Protein AF-A0A1J0P8E9-F1 (afdb_monomer)

Sequence (134 aa):
MIEAGSGAGRGAMQYTGLRRPPYDAAREQALSEGIDPNSNEWQEIYFAQEYAGLHDPAEGSLIGWCCVFEDRPAGLDPAAAAAYWTGSAESGEGYFRPGTPHSERRQAEAMRIWDLIEAGDLLIPSEPDHGRTN

pLDDT: mean 84.69, std 16.16, range [30.17, 97.88]

Radius of gyration: 16.86 Å; Cα contacts (8 Å, |Δi|>4): 122; chains: 1; bounding box: 48×40×38 Å

Structure (mmCIF, N/CA/C/O backbone):
data_AF-A0A1J0P8E9-F1
#
_entry.id   AF-A0A1J0P8E9-F1
#
loop_
_atom_site.group_PDB
_atom_site.id
_atom_site.type_symbol
_atom_site.label_atom_id
_atom_site.label_alt_id
_atom_site.label_comp_id
_atom_site.label_asym_id
_atom_site.label_entity_id
_atom_site.label_seq_id
_atom_site.pdbx_PDB_ins_code
_atom_site.Cartn_x
_atom_site.Cartn_y
_atom_site.Cartn_z
_atom_site.occupancy
_atom_site.B_iso_or_equiv
_atom_site.auth_seq_id
_atom_site.auth_comp_id
_atom_site.auth_asym_id
_atom_site.auth_atom_id
_atom_site.pdbx_PDB_model_num
ATOM 1 N N . MET A 1 1 ? 16.062 -9.378 -15.098 1.00 30.17 1 MET A N 1
ATOM 2 C CA . MET A 1 1 ? 16.888 -8.476 -14.270 1.00 30.17 1 MET A CA 1
ATOM 3 C C . MET A 1 1 ? 16.115 -8.285 -12.975 1.00 30.17 1 MET A C 1
ATOM 5 O O . MET A 1 1 ? 15.003 -7.791 -13.037 1.00 30.17 1 MET A O 1
ATOM 9 N N . ILE A 1 2 ? 16.629 -8.824 -11.871 1.00 35.50 2 ILE A N 1
ATOM 10 C CA . ILE A 1 2 ? 16.031 -8.780 -10.525 1.00 35.50 2 ILE A CA 1
ATOM 11 C C . ILE A 1 2 ? 16.591 -7.526 -9.847 1.00 35.50 2 ILE A C 1
ATOM 13 O O . ILE A 1 2 ? 17.777 -7.251 -10.030 1.00 35.50 2 ILE A O 1
ATOM 17 N N . GLU A 1 3 ? 15.756 -6.754 -9.150 1.00 42.81 3 GLU A N 1
ATOM 18 C CA . GLU A 1 3 ? 16.109 -5.444 -8.588 1.00 42.81 3 GLU A CA 1
ATOM 19 C C . GLU A 1 3 ? 17.447 -5.463 -7.826 1.00 42.81 3 GLU A C 1
ATOM 21 O O . GLU A 1 3 ? 17.570 -6.001 -6.726 1.00 42.81 3 GLU A O 1
ATOM 26 N N . ALA A 1 4 ? 18.470 -4.855 -8.430 1.00 35.66 4 ALA A N 1
ATOM 27 C CA . ALA A 1 4 ? 19.729 -4.524 -7.783 1.00 35.66 4 ALA A CA 1
ATOM 28 C C . ALA A 1 4 ? 19.602 -3.107 -7.214 1.00 35.66 4 ALA A C 1
ATOM 30 O O . ALA A 1 4 ? 19.893 -2.121 -7.885 1.00 35.66 4 ALA A O 1
ATOM 31 N N . GLY A 1 5 ? 19.118 -3.010 -5.978 1.00 42.56 5 GLY A N 1
ATOM 32 C CA . GLY A 1 5 ? 18.988 -1.744 -5.266 1.00 42.56 5 GLY A CA 1
ATOM 33 C C . GLY A 1 5 ? 18.338 -1.962 -3.910 1.00 42.56 5 GLY A C 1
ATOM 34 O O . GLY A 1 5 ? 17.122 -2.014 -3.796 1.00 42.56 5 GLY A O 1
ATOM 35 N N . SER A 1 6 ? 19.152 -2.103 -2.868 1.00 42.38 6 SER A N 1
ATOM 36 C CA . SER A 1 6 ? 18.739 -2.292 -1.475 1.00 42.38 6 SER A CA 1
ATOM 37 C C . SER A 1 6 ? 18.115 -1.027 -0.859 1.00 42.38 6 SER A C 1
ATOM 39 O O . SER A 1 6 ? 18.590 -0.515 0.157 1.00 42.38 6 SER A O 1
ATOM 41 N N . GLY A 1 7 ? 17.062 -0.485 -1.464 1.00 54.41 7 GLY A N 1
ATOM 42 C CA . GLY A 1 7 ? 16.233 0.542 -0.849 1.00 54.41 7 GLY A CA 1
ATOM 43 C C . GLY A 1 7 ? 15.142 -0.129 -0.028 1.00 54.41 7 GLY A C 1
ATOM 44 O O . GLY A 1 7 ? 14.102 -0.461 -0.580 1.00 54.41 7 GLY A O 1
ATOM 45 N N . ALA A 1 8 ? 15.366 -0.347 1.273 1.00 73.00 8 ALA A N 1
ATOM 46 C CA . ALA A 1 8 ? 14.330 -0.864 2.174 1.00 73.00 8 ALA A CA 1
ATOM 47 C C . ALA A 1 8 ? 13.004 -0.110 1.961 1.00 73.00 8 ALA A C 1
ATOM 49 O O . ALA A 1 8 ? 13.030 1.125 1.884 1.00 73.00 8 ALA A O 1
ATOM 50 N N . GLY A 1 9 ? 11.887 -0.839 1.853 1.00 80.31 9 GLY A N 1
ATOM 51 C CA . GLY A 1 9 ? 10.562 -0.264 1.618 1.00 80.31 9 GLY A CA 1
ATOM 52 C C . GLY A 1 9 ? 10.210 0.833 2.624 1.00 80.31 9 GLY A C 1
ATOM 53 O O . GLY A 1 9 ? 10.725 0.873 3.747 1.00 80.31 9 GLY A O 1
ATOM 54 N N . ARG A 1 10 ? 9.374 1.783 2.197 1.00 87.31 10 ARG A N 1
ATOM 55 C CA . ARG A 1 10 ? 8.943 2.919 3.026 1.00 87.31 10 ARG A CA 1
ATOM 56 C C . ARG A 1 10 ? 7.438 2.953 3.196 1.00 87.31 10 ARG A C 1
ATOM 58 O O . ARG A 1 10 ? 6.704 2.503 2.323 1.00 87.31 10 ARG A O 1
ATOM 65 N N . GLY A 1 11 ? 7.012 3.553 4.302 1.00 89.00 11 GLY A N 1
ATOM 66 C CA . GLY A 1 11 ? 5.603 3.767 4.593 1.00 89.00 11 GLY A CA 1
ATOM 67 C C . GLY A 1 11 ? 4.834 2.471 4.832 1.00 89.00 11 GLY A C 1
ATOM 68 O O . GLY A 1 11 ? 5.393 1.366 4.817 1.00 89.00 11 GLY A O 1
ATOM 69 N N . ALA A 1 12 ? 3.531 2.625 5.042 1.00 87.62 12 ALA A N 1
ATOM 70 C CA . ALA A 1 12 ? 2.630 1.511 5.319 1.00 87.62 12 ALA A CA 1
ATOM 71 C C . ALA A 1 12 ? 2.562 0.521 4.142 1.00 87.62 12 ALA A C 1
ATOM 73 O O . ALA A 1 12 ? 2.505 -0.690 4.347 1.00 87.62 12 ALA A O 1
ATOM 74 N N . MET A 1 13 ? 2.661 1.030 2.909 1.00 91.00 13 MET A N 1
ATOM 75 C CA . MET A 1 13 ? 2.524 0.225 1.692 1.00 91.00 13 MET A CA 1
ATOM 76 C C . MET A 1 13 ? 3.844 -0.345 1.151 1.00 91.00 13 MET A C 1
ATOM 78 O O . MET A 1 13 ? 3.835 -1.022 0.127 1.00 91.00 13 MET A O 1
ATOM 82 N N . GLN A 1 14 ? 4.969 -0.115 1.842 1.00 90.25 14 GLN A N 1
ATOM 83 C CA . GLN A 1 14 ? 6.304 -0.584 1.442 1.00 90.25 14 GLN A CA 1
ATOM 84 C C . GLN A 1 14 ? 6.701 -0.143 0.020 1.00 90.25 14 GLN A C 1
ATOM 86 O O . GLN A 1 14 ? 7.125 -0.954 -0.804 1.00 90.25 14 GLN A O 1
ATOM 91 N N . TYR A 1 15 ? 6.613 1.161 -0.261 1.00 89.75 15 TYR A N 1
ATOM 92 C CA . TYR A 1 15 ? 6.989 1.735 -1.556 1.00 89.75 15 TYR A CA 1
ATOM 93 C C . TYR A 1 15 ? 8.454 1.410 -1.895 1.00 89.75 15 TYR A C 1
ATOM 95 O O . TYR A 1 15 ? 9.375 1.701 -1.122 1.00 89.75 15 TYR A O 1
ATOM 103 N N . THR A 1 16 ? 8.654 0.771 -3.048 1.00 86.69 16 THR A N 1
ATOM 104 C CA . THR A 1 16 ? 9.927 0.231 -3.558 1.00 86.69 16 THR A CA 1
ATOM 105 C C . THR A 1 16 ? 10.003 0.401 -5.080 1.00 86.69 16 THR A C 1
ATOM 107 O O . THR A 1 16 ? 9.029 0.824 -5.709 1.00 86.69 16 THR A O 1
ATOM 110 N N . GLY A 1 17 ? 11.173 0.133 -5.672 1.00 83.62 17 GLY A N 1
ATOM 111 C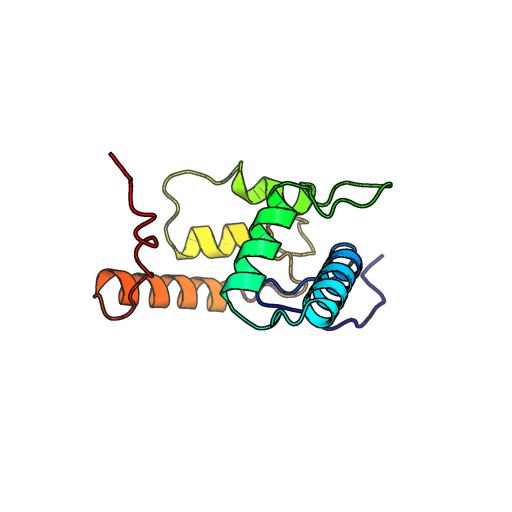 CA . GLY A 1 17 ? 11.383 0.237 -7.118 1.00 83.62 17 GLY A CA 1
ATOM 112 C C . GLY A 1 17 ? 10.967 1.601 -7.682 1.00 83.62 17 GLY A C 1
ATOM 113 O O . GLY A 1 17 ? 11.288 2.648 -7.117 1.00 83.62 17 GLY A O 1
ATOM 114 N N . LEU A 1 18 ? 10.200 1.588 -8.774 1.00 84.44 18 LEU A N 1
ATOM 115 C CA . LEU A 1 18 ? 9.708 2.793 -9.461 1.00 84.44 18 LEU A CA 1
ATOM 116 C C . LEU A 1 18 ? 8.758 3.658 -8.620 1.00 84.44 18 LEU A C 1
ATOM 118 O O . LEU A 1 18 ? 8.634 4.852 -8.872 1.00 84.44 18 LEU A O 1
ATOM 122 N N . ARG A 1 19 ? 8.114 3.080 -7.602 1.00 87.81 19 ARG A N 1
ATOM 123 C CA . ARG A 1 19 ? 7.180 3.794 -6.716 1.00 87.81 19 ARG A CA 1
ATOM 124 C C . ARG A 1 19 ? 7.904 4.593 -5.639 1.00 87.81 19 ARG A C 1
ATOM 126 O O . ARG A 1 19 ? 7.316 5.442 -4.976 1.00 87.81 19 ARG A O 1
ATOM 133 N N . ARG A 1 20 ? 9.191 4.301 -5.425 1.00 88.69 20 ARG A N 1
ATOM 134 C CA . ARG A 1 20 ? 9.958 4.874 -4.326 1.00 88.69 20 ARG A CA 1
ATOM 135 C C . ARG A 1 20 ? 10.317 6.353 -4.524 1.00 88.69 20 ARG A C 1
ATOM 137 O O . ARG A 1 20 ? 10.080 7.110 -3.587 1.00 88.69 20 ARG A O 1
ATOM 144 N N . PRO A 1 21 ? 10.857 6.794 -5.677 1.00 89.88 21 PRO A N 1
ATOM 145 C CA . PRO A 1 21 ? 11.158 8.208 -5.893 1.00 89.88 21 PRO A CA 1
ATOM 146 C C . PRO A 1 21 ? 9.963 9.164 -5.704 1.00 89.88 21 PRO A C 1
ATOM 148 O O . PRO A 1 21 ? 10.133 10.138 -4.973 1.00 89.88 21 PRO A O 1
ATOM 151 N N . PRO A 1 22 ? 8.762 8.912 -6.272 1.00 91.06 22 PRO A N 1
ATOM 152 C CA . PRO A 1 22 ? 7.620 9.807 -6.067 1.00 91.06 22 PRO A CA 1
ATOM 153 C C . PRO A 1 22 ? 7.162 9.847 -4.604 1.00 91.06 22 PRO A C 1
ATOM 155 O O . PRO A 1 22 ? 6.853 10.919 -4.087 1.00 91.06 22 PRO A O 1
ATOM 158 N N . TYR A 1 23 ? 7.218 8.711 -3.902 1.00 92.88 23 TYR A N 1
ATOM 159 C CA . TYR A 1 23 ? 6.907 8.664 -2.475 1.00 92.88 23 TYR A CA 1
ATOM 160 C C . TYR A 1 23 ? 7.892 9.490 -1.639 1.00 92.88 23 TYR A C 1
ATOM 162 O O . TYR A 1 23 ? 7.478 10.258 -0.769 1.00 92.88 23 TYR A O 1
ATOM 170 N N . ASP A 1 24 ? 9.198 9.352 -1.895 1.00 93.44 24 ASP A N 1
ATOM 171 C CA . ASP A 1 24 ? 10.217 10.123 -1.179 1.00 93.44 24 ASP A CA 1
ATOM 172 C C . ASP A 1 24 ? 10.065 11.632 -1.469 1.00 93.44 24 ASP A C 1
ATOM 174 O O . ASP A 1 24 ? 10.147 12.427 -0.534 1.00 93.44 24 ASP A O 1
ATOM 178 N N . ALA A 1 25 ? 9.734 12.024 -2.706 1.00 93.19 25 ALA A N 1
ATOM 179 C CA . ALA A 1 25 ? 9.476 13.419 -3.071 1.00 93.19 25 ALA A CA 1
ATOM 180 C C . ALA A 1 25 ? 8.247 14.007 -2.352 1.00 93.19 25 ALA A C 1
ATOM 182 O O . ALA A 1 25 ? 8.335 15.079 -1.751 1.00 93.19 25 ALA A O 1
ATOM 183 N N . ALA A 1 26 ? 7.117 13.291 -2.340 1.00 94.62 26 ALA A N 1
ATOM 184 C CA . ALA A 1 26 ? 5.917 13.728 -1.623 1.00 94.62 26 ALA A CA 1
ATOM 185 C C . ALA A 1 26 ? 6.164 13.831 -0.111 1.00 94.62 26 ALA A C 1
ATOM 187 O O . ALA A 1 26 ? 5.696 14.759 0.551 1.00 94.62 26 ALA A O 1
ATOM 188 N N . ARG A 1 27 ? 6.946 12.899 0.444 1.00 95.81 27 ARG A N 1
ATOM 189 C CA . ARG A 1 27 ? 7.354 12.923 1.850 1.00 95.81 27 ARG A CA 1
ATOM 190 C C . ARG A 1 27 ? 8.233 14.136 2.170 1.00 95.81 27 ARG A C 1
ATOM 192 O O . ARG A 1 27 ? 8.050 14.754 3.217 1.00 95.81 27 ARG A O 1
ATOM 199 N N . GLU A 1 28 ? 9.204 14.459 1.320 1.00 96.38 28 GLU A N 1
ATOM 200 C CA . GLU A 1 28 ? 10.060 15.641 1.484 1.00 96.38 28 GLU A CA 1
ATOM 201 C C . GLU A 1 28 ? 9.251 16.940 1.421 1.00 96.38 28 GLU A C 1
ATOM 203 O O . GLU A 1 28 ? 9.447 17.822 2.259 1.00 96.38 28 GLU A O 1
ATOM 208 N N . GLN A 1 29 ? 8.286 17.021 0.501 1.00 96.00 29 GLN A N 1
ATOM 209 C CA . GLN A 1 29 ? 7.359 18.144 0.425 1.00 96.00 29 GLN A CA 1
ATOM 210 C C . GLN A 1 29 ? 6.531 18.283 1.710 1.00 96.00 29 GLN A C 1
ATOM 212 O O . GLN A 1 29 ? 6.519 19.359 2.306 1.00 96.00 29 GLN A O 1
ATOM 217 N N . ALA A 1 30 ? 5.920 17.199 2.195 1.00 95.69 30 ALA A N 1
ATOM 218 C CA . ALA A 1 30 ? 5.137 17.209 3.432 1.00 95.69 30 ALA A CA 1
ATOM 219 C C . ALA A 1 30 ? 5.954 17.720 4.632 1.00 95.69 30 ALA A C 1
ATOM 221 O O . ALA A 1 30 ? 5.494 18.583 5.380 1.00 95.69 30 ALA A O 1
ATOM 222 N N . LEU A 1 31 ? 7.205 17.263 4.769 1.00 96.62 31 LEU A N 1
ATOM 223 C CA . LEU A 1 31 ? 8.116 17.749 5.810 1.00 96.62 31 LEU A CA 1
ATOM 224 C C . LEU A 1 31 ? 8.405 19.249 5.677 1.00 96.62 31 LEU A C 1
ATOM 226 O O . LEU A 1 31 ? 8.477 19.944 6.690 1.00 96.62 31 LEU A O 1
ATOM 230 N N . SER A 1 32 ? 8.558 19.756 4.450 1.00 97.12 32 SER A N 1
ATOM 231 C CA . SER A 1 32 ? 8.770 21.188 4.198 1.00 97.12 32 SER A CA 1
ATOM 232 C C . SER A 1 32 ? 7.549 22.050 4.548 1.00 97.12 32 SER A C 1
ATOM 234 O O . SER A 1 32 ? 7.702 23.208 4.931 1.00 97.12 32 SER A O 1
ATOM 236 N N . GLU A 1 33 ? 6.352 21.464 4.487 1.00 96.50 33 GLU A N 1
ATOM 237 C CA . GLU A 1 33 ? 5.070 22.093 4.823 1.00 96.50 33 GLU A CA 1
ATOM 238 C C . GLU A 1 33 ? 4.693 21.923 6.309 1.00 96.50 33 GLU A C 1
ATOM 240 O O . GLU A 1 33 ? 3.672 22.441 6.757 1.00 96.50 33 GLU A O 1
ATOM 245 N N . GLY A 1 34 ? 5.521 21.226 7.099 1.00 96.62 34 GLY A N 1
ATOM 246 C CA . GLY A 1 34 ? 5.256 20.951 8.515 1.00 96.62 34 GLY A CA 1
ATOM 247 C C . GLY A 1 34 ? 4.194 19.873 8.759 1.00 96.62 34 GLY A C 1
ATOM 248 O O . GLY A 1 34 ? 3.673 19.768 9.868 1.00 96.62 34 GLY A O 1
ATOM 249 N N . ILE A 1 35 ? 3.876 19.074 7.742 1.00 96.56 35 ILE A N 1
ATOM 250 C CA . ILE A 1 35 ? 2.957 17.934 7.810 1.00 96.56 35 ILE A CA 1
ATOM 251 C C . ILE A 1 35 ? 3.755 16.692 8.235 1.00 96.56 35 ILE A C 1
ATOM 253 O O . ILE A 1 35 ? 4.877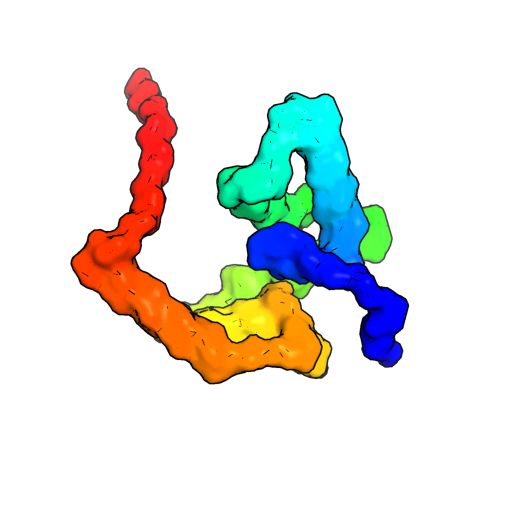 16.499 7.771 1.00 96.56 35 ILE A O 1
ATOM 257 N N . ASP A 1 36 ? 3.204 15.840 9.110 1.00 95.56 36 ASP A N 1
ATOM 258 C CA . ASP A 1 36 ? 3.852 14.579 9.508 1.00 95.56 36 ASP A CA 1
ATOM 259 C C . ASP A 1 36 ? 3.548 13.456 8.502 1.00 95.56 36 ASP A C 1
ATOM 261 O O . ASP A 1 36 ? 2.448 12.888 8.528 1.00 95.56 36 ASP A O 1
ATOM 265 N N . PRO A 1 37 ? 4.517 13.057 7.657 1.00 92.75 37 PRO A N 1
ATOM 266 C CA . PRO A 1 37 ? 4.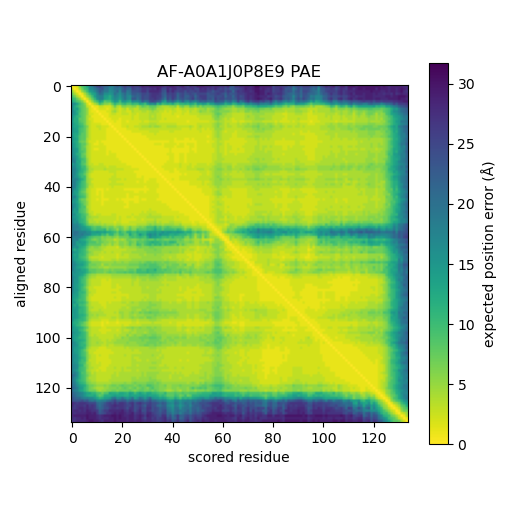306 11.991 6.692 1.00 92.75 37 PRO A CA 1
ATOM 267 C C . PRO A 1 37 ? 4.334 10.593 7.320 1.00 92.75 37 PRO A C 1
ATOM 269 O O . PRO A 1 37 ? 4.146 9.615 6.607 1.00 92.75 37 PRO A O 1
ATOM 272 N N . ASN A 1 38 ? 4.618 10.443 8.619 1.00 91.94 38 ASN A N 1
ATOM 273 C CA . ASN A 1 38 ? 4.545 9.145 9.303 1.00 91.94 38 ASN A CA 1
ATOM 274 C C . ASN A 1 38 ? 3.169 8.894 9.935 1.00 91.94 38 ASN A C 1
ATOM 276 O O . ASN A 1 38 ? 2.936 7.798 10.446 1.00 91.94 38 ASN A O 1
ATOM 280 N N . SER A 1 39 ? 2.271 9.882 9.904 1.00 93.38 39 SER A N 1
ATOM 281 C CA . SER A 1 39 ? 0.891 9.719 10.351 1.00 93.38 39 SER A CA 1
ATOM 282 C C . SER A 1 39 ? 0.134 8.739 9.447 1.00 93.38 39 SER A C 1
ATOM 284 O O . SER A 1 39 ? 0.349 8.705 8.233 1.00 93.38 39 SER A O 1
ATOM 286 N N . ASN A 1 40 ? -0.773 7.945 10.030 1.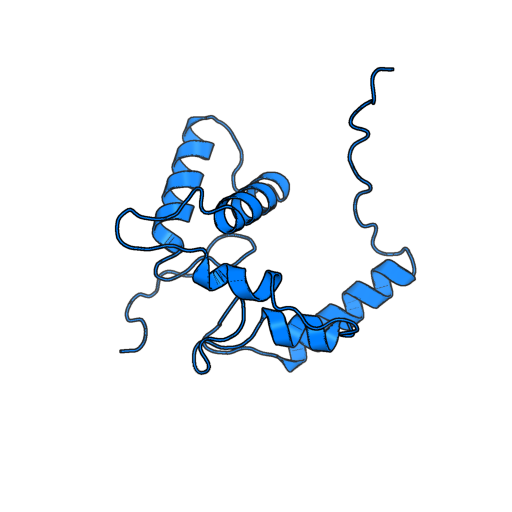00 89.62 40 ASN A N 1
ATOM 287 C CA . ASN A 1 40 ? -1.621 7.031 9.254 1.00 89.62 40 ASN A CA 1
ATOM 288 C C . ASN A 1 40 ? -2.452 7.793 8.214 1.00 89.62 40 ASN A C 1
ATOM 290 O O . ASN A 1 40 ? -2.517 7.373 7.065 1.00 89.62 40 ASN A O 1
ATOM 294 N N . GLU A 1 41 ? -2.998 8.951 8.596 1.00 92.12 41 GLU A N 1
ATOM 295 C CA . GLU A 1 41 ? -3.786 9.815 7.713 1.00 92.12 41 GLU A CA 1
ATOM 296 C C . GLU A 1 41 ? -3.006 10.203 6.451 1.00 92.12 41 GLU A C 1
ATOM 298 O O . GLU A 1 41 ? -3.477 9.983 5.337 1.00 92.12 41 GLU A O 1
ATOM 303 N N . TRP A 1 42 ? -1.778 10.713 6.595 1.00 95.38 42 TRP A N 1
ATOM 304 C CA . TRP A 1 42 ? -0.971 11.086 5.434 1.00 95.38 42 TRP A CA 1
ATOM 305 C C . TRP A 1 42 ? -0.638 9.876 4.551 1.00 95.38 42 TRP A C 1
ATOM 307 O O . TRP A 1 42 ? -0.676 9.973 3.325 1.00 95.38 42 TRP A O 1
ATOM 317 N N . GLN A 1 43 ? -0.335 8.724 5.160 1.00 94.56 43 GLN A N 1
ATOM 318 C CA . GLN A 1 43 ? -0.021 7.486 4.438 1.00 94.56 43 GLN A CA 1
ATOM 319 C C . GLN A 1 43 ? -1.210 6.982 3.607 1.00 94.56 43 GLN A C 1
ATOM 321 O O . GLN A 1 43 ? -1.019 6.542 2.471 1.00 94.56 43 GLN A O 1
ATOM 326 N N . GLU A 1 44 ? -2.422 7.055 4.160 1.00 92.56 44 GLU A N 1
ATOM 327 C CA . GLU A 1 44 ? -3.669 6.687 3.482 1.00 92.56 44 GLU A CA 1
ATOM 328 C C . GLU A 1 44 ? -4.019 7.677 2.365 1.00 92.56 44 GLU A C 1
ATOM 330 O O . GLU A 1 44 ? -4.352 7.256 1.255 1.00 92.56 44 GLU A O 1
ATOM 335 N N . ILE A 1 45 ? -3.860 8.983 2.609 1.00 93.94 45 ILE A N 1
ATOM 336 C CA . ILE A 1 45 ? -4.043 10.015 1.579 1.00 93.94 45 ILE A CA 1
ATOM 337 C C . ILE A 1 45 ? -3.065 9.791 0.425 1.00 93.94 45 ILE A C 1
ATOM 339 O O . ILE A 1 45 ? -3.484 9.781 -0.731 1.00 93.94 45 ILE A O 1
ATOM 343 N N . TYR A 1 46 ? -1.777 9.573 0.707 1.00 94.62 46 TYR A N 1
ATOM 344 C CA . TYR A 1 46 ? -0.790 9.321 -0.343 1.00 94.62 46 TYR A CA 1
ATOM 345 C C . TYR A 1 46 ? -1.157 8.077 -1.165 1.00 94.62 46 TYR A C 1
ATOM 347 O O . TYR A 1 46 ? -1.090 8.112 -2.393 1.00 94.62 46 TYR A O 1
ATOM 355 N N . PHE A 1 47 ? -1.589 6.993 -0.512 1.00 92.44 47 PHE A N 1
ATOM 356 C CA . PHE A 1 47 ? -2.059 5.792 -1.206 1.00 92.44 47 PHE A CA 1
ATOM 357 C C . PHE A 1 47 ? -3.217 6.098 -2.172 1.00 92.44 47 PHE A C 1
ATOM 359 O O . PHE A 1 47 ? -3.178 5.686 -3.333 1.00 92.44 47 PHE A O 1
ATOM 366 N N . ALA A 1 48 ? -4.212 6.875 -1.735 1.00 91.81 48 ALA A N 1
ATOM 367 C CA . ALA A 1 48 ? -5.323 7.288 -2.592 1.00 91.81 48 ALA A CA 1
ATOM 368 C C . ALA A 1 48 ? -4.860 8.165 -3.773 1.00 91.81 48 ALA A C 1
ATOM 370 O O . ALA A 1 48 ? -5.364 8.030 -4.887 1.00 91.81 48 ALA A O 1
ATOM 371 N N . GLN A 1 49 ? -3.874 9.038 -3.555 1.00 92.44 49 GLN A N 1
ATOM 372 C CA . GLN A 1 49 ? -3.289 9.870 -4.609 1.00 92.44 49 GLN A CA 1
ATOM 373 C C . GLN A 1 49 ? -2.490 9.050 -5.633 1.00 92.44 49 GLN A C 1
ATOM 375 O O . GLN A 1 49 ? -2.555 9.349 -6.825 1.00 92.44 49 GLN A O 1
ATOM 380 N N . GLU A 1 50 ? -1.760 8.018 -5.194 1.00 91.19 50 GLU A N 1
ATOM 381 C CA . GLU A 1 50 ? -1.087 7.070 -6.093 1.00 91.19 50 GLU A CA 1
ATOM 382 C C . GLU A 1 50 ? -2.114 6.337 -6.961 1.00 91.19 50 GLU A C 1
ATOM 384 O O . GLU A 1 50 ? -1.959 6.285 -8.179 1.00 91.19 50 GLU A O 1
ATOM 389 N N . TYR A 1 51 ? -3.199 5.842 -6.356 1.00 89.25 51 TYR A N 1
ATOM 390 C CA . TYR A 1 51 ? -4.308 5.225 -7.085 1.00 89.25 51 TYR A CA 1
ATOM 391 C C . TYR A 1 51 ? -4.939 6.187 -8.110 1.00 89.25 51 TYR A C 1
ATOM 393 O O . TYR A 1 51 ? -5.240 5.782 -9.230 1.00 89.25 51 TYR A O 1
ATOM 401 N N . ALA A 1 52 ? -5.066 7.473 -7.770 1.00 88.94 52 ALA A N 1
ATOM 402 C CA . ALA A 1 52 ? -5.570 8.509 -8.671 1.00 88.94 52 ALA A CA 1
ATOM 403 C C . ALA A 1 52 ? -4.566 8.953 -9.761 1.00 88.94 52 ALA A C 1
ATOM 405 O O . ALA A 1 52 ? -4.908 9.804 -10.583 1.00 88.94 52 ALA A O 1
ATOM 406 N N . GLY A 1 53 ? -3.337 8.422 -9.771 1.00 88.25 53 GLY A N 1
ATOM 407 C CA . GLY A 1 53 ? -2.298 8.762 -10.750 1.00 88.25 53 GLY A CA 1
ATOM 408 C C . GLY A 1 53 ? -1.645 10.133 -10.538 1.00 88.25 53 GLY A C 1
ATOM 409 O O . GLY A 1 53 ? -0.962 10.636 -11.426 1.00 88.25 53 GLY A O 1
ATOM 410 N N . LEU A 1 54 ? -1.819 10.762 -9.369 1.00 89.62 54 LEU A N 1
ATOM 411 C CA . LEU A 1 54 ? -1.274 12.103 -9.097 1.00 89.62 54 LEU A CA 1
ATOM 412 C C . LEU A 1 54 ? 0.256 12.129 -8.976 1.00 89.62 54 LEU A C 1
ATOM 414 O O . LEU A 1 54 ? 0.861 13.196 -9.058 1.00 89.62 54 LEU A O 1
ATOM 418 N N . HIS A 1 55 ? 0.866 10.958 -8.802 1.00 88.88 55 HIS A N 1
ATOM 419 C CA . HIS A 1 55 ? 2.308 10.774 -8.626 1.00 88.88 55 HIS A CA 1
ATOM 420 C C . HIS A 1 55 ? 2.971 10.074 -9.821 1.00 88.88 55 HIS A C 1
ATOM 422 O O . HIS A 1 55 ? 4.108 9.608 -9.716 1.00 88.88 55 HIS A O 1
ATOM 428 N N . ASP A 1 56 ? 2.266 9.982 -10.952 1.00 84.06 56 ASP A N 1
ATOM 429 C CA . ASP A 1 56 ? 2.766 9.331 -12.159 1.00 84.06 56 ASP A CA 1
ATOM 430 C C . ASP A 1 56 ? 3.978 10.083 -12.743 1.00 84.06 56 ASP A C 1
ATOM 432 O O . ASP A 1 56 ? 3.893 11.286 -13.018 1.00 84.06 56 ASP A O 1
ATOM 436 N N . PRO A 1 57 ? 5.125 9.412 -12.960 1.00 74.19 57 PRO A N 1
ATOM 437 C CA . PRO A 1 57 ? 6.251 10.031 -13.643 1.00 74.19 57 PRO A CA 1
ATOM 438 C C . PRO A 1 57 ? 5.943 10.304 -15.125 1.00 74.19 57 PRO A C 1
ATOM 440 O O . PRO A 1 57 ? 5.149 9.627 -15.769 1.00 74.19 57 PRO A O 1
ATOM 443 N N . ALA A 1 58 ? 6.651 11.267 -15.721 1.00 69.69 58 ALA A N 1
ATOM 444 C CA . ALA A 1 58 ? 6.450 11.651 -17.124 1.00 69.69 58 ALA A CA 1
ATOM 445 C C . ALA A 1 58 ? 6.648 10.496 -18.134 1.00 69.69 58 ALA A C 1
ATOM 447 O O . ALA A 1 58 ? 6.104 10.541 -19.236 1.00 69.69 58 ALA A O 1
ATOM 448 N 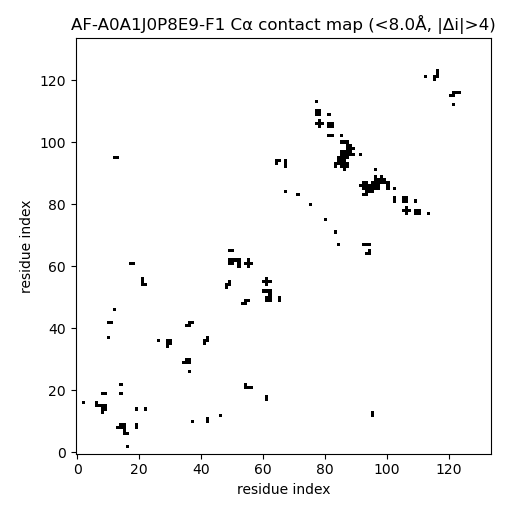N . GLU A 1 59 ? 7.424 9.472 -17.769 1.00 64.19 59 GLU A N 1
ATOM 449 C CA . GLU A 1 59 ? 7.768 8.329 -18.626 1.00 64.19 59 GLU A CA 1
ATOM 450 C C . GLU A 1 59 ? 6.959 7.052 -18.315 1.00 64.19 59 GLU A C 1
ATOM 452 O O . GLU A 1 59 ? 7.238 5.996 -18.884 1.00 64.19 59 GLU A O 1
ATOM 457 N N . GLY A 1 60 ? 5.948 7.104 -17.438 1.00 64.69 60 GLY A N 1
ATOM 458 C CA . GLY A 1 60 ? 5.105 5.940 -17.159 1.00 64.69 60 GLY A CA 1
ATOM 459 C C . GLY A 1 60 ? 4.094 6.160 -16.038 1.00 64.69 60 GLY A C 1
ATOM 460 O O . GLY A 1 60 ? 4.271 7.022 -15.195 1.00 64.69 60 GLY A O 1
ATOM 461 N N . SER A 1 61 ? 3.037 5.352 -16.007 1.00 75.25 61 SER A N 1
ATOM 462 C CA . SER A 1 61 ? 2.006 5.444 -14.968 1.00 75.25 61 SER A CA 1
ATOM 463 C C . SER A 1 61 ? 2.247 4.437 -13.843 1.00 75.25 61 SER A C 1
ATOM 465 O O . SER A 1 61 ? 2.547 3.266 -14.097 1.00 75.25 61 SER A O 1
ATOM 467 N N . LEU A 1 62 ? 2.080 4.874 -12.594 1.00 78.38 62 LEU A N 1
ATOM 468 C CA . LEU A 1 62 ? 2.060 4.008 -11.417 1.00 78.38 62 LEU A CA 1
ATOM 469 C C . LEU A 1 62 ? 0.728 3.262 -11.283 1.00 78.38 62 LEU A C 1
ATOM 471 O O . LEU A 1 62 ? 0.673 2.268 -10.558 1.00 78.38 62 LEU A O 1
ATOM 475 N N . ILE A 1 63 ? -0.312 3.650 -12.034 1.00 73.75 63 ILE A N 1
ATOM 476 C CA . ILE A 1 63 ? -1.646 3.040 -11.949 1.00 73.75 63 ILE A CA 1
ATOM 477 C C . ILE A 1 63 ? -1.641 1.533 -12.222 1.00 73.75 63 ILE A C 1
ATOM 479 O O . ILE A 1 63 ? -2.469 0.809 -11.680 1.00 73.75 63 ILE A O 1
ATOM 483 N N . GLY A 1 64 ? -0.660 1.021 -12.978 1.00 75.50 64 GLY A N 1
ATOM 484 C CA . GLY A 1 64 ? -0.483 -0.418 -13.211 1.00 75.50 64 GLY A CA 1
ATOM 485 C C . GLY A 1 64 ? -0.225 -1.238 -11.935 1.00 75.50 64 GLY A C 1
ATOM 486 O O . GLY A 1 64 ? -0.398 -2.458 -11.927 1.00 75.50 64 GLY A O 1
ATOM 487 N N . TRP A 1 65 ? 0.180 -0.597 -10.836 1.00 81.00 65 TRP A N 1
ATOM 488 C CA . TRP A 1 65 ? 0.228 -1.218 -9.508 1.00 81.00 65 TRP A CA 1
ATOM 489 C C . TRP A 1 65 ? -1.146 -1.264 -8.839 1.00 81.00 65 TRP A C 1
ATOM 491 O O . TRP A 1 65 ? -1.445 -2.209 -8.113 1.00 81.00 65 TRP A O 1
ATOM 501 N N . CYS A 1 66 ? -1.985 -0.275 -9.130 1.00 85.81 66 CYS A N 1
ATOM 502 C CA . CYS A 1 66 ? -3.296 -0.059 -8.537 1.00 85.81 66 CYS A CA 1
ATOM 503 C C . CYS A 1 66 ? -4.452 -0.727 -9.300 1.00 85.81 66 CYS A C 1
ATOM 505 O O . CYS A 1 66 ? -5.524 -0.881 -8.724 1.00 85.81 66 CYS A O 1
ATOM 507 N N . CYS A 1 67 ? -4.253 -1.207 -10.535 1.00 83.62 67 CYS A N 1
ATOM 508 C CA . CYS A 1 67 ? -5.291 -1.917 -11.307 1.00 83.62 67 CYS A CA 1
ATOM 509 C C . CYS A 1 67 ? -5.906 -3.116 -10.563 1.00 83.62 67 CYS A C 1
ATOM 511 O O . CYS A 1 67 ? -7.077 -3.425 -10.744 1.00 83.62 67 CYS A O 1
ATOM 513 N N . VAL A 1 68 ? -5.148 -3.757 -9.669 1.00 88.06 68 VAL A N 1
ATOM 514 C CA . VAL A 1 68 ? -5.647 -4.853 -8.823 1.00 88.06 68 VAL A CA 1
ATOM 515 C C . VAL A 1 68 ? -6.820 -4.433 -7.923 1.00 88.06 68 VAL A C 1
ATOM 517 O O . VAL A 1 68 ? -7.555 -5.278 -7.429 1.00 88.06 68 VAL A O 1
ATOM 520 N N . PHE A 1 69 ? -7.025 -3.138 -7.683 1.00 88.94 69 PHE A N 1
ATOM 521 C CA . PHE A 1 69 ? -8.188 -2.661 -6.936 1.00 88.94 69 PHE A CA 1
ATOM 522 C C . PHE A 1 69 ? -9.459 -2.597 -7.795 1.00 88.94 69 PHE A C 1
ATOM 524 O O . PHE A 1 69 ? -10.542 -2.800 -7.249 1.00 88.94 69 PHE A O 1
ATOM 531 N N . GLU A 1 70 ? -9.330 -2.427 -9.114 1.00 88.19 70 GLU A N 1
ATOM 532 C CA . GLU A 1 70 ? -10.456 -2.426 -10.060 1.00 88.19 70 GLU A CA 1
ATOM 533 C C . GLU A 1 70 ? -10.959 -3.838 -10.351 1.00 88.19 70 GLU A C 1
ATOM 535 O O . GLU A 1 70 ? -12.161 -4.099 -10.374 1.00 88.19 70 GLU A O 1
ATOM 540 N N . ASP A 1 71 ? -10.027 -4.772 -10.533 1.00 87.44 71 ASP A N 1
ATOM 541 C CA . ASP A 1 71 ? -10.326 -6.116 -11.031 1.00 87.44 71 ASP A CA 1
ATOM 542 C C . ASP A 1 71 ? -10.600 -7.129 -9.911 1.00 87.44 71 ASP A C 1
ATOM 544 O O . ASP A 1 71 ? -10.590 -8.346 -10.133 1.00 87.44 71 ASP A O 1
ATOM 548 N N . ARG A 1 72 ? -10.822 -6.652 -8.680 1.00 88.44 72 ARG A N 1
ATOM 549 C CA . ARG A 1 72 ? -10.989 -7.529 -7.520 1.00 88.44 72 ARG A CA 1
ATOM 550 C C . ARG A 1 72 ? -12.259 -8.382 -7.657 1.00 88.44 72 ARG A C 1
ATOM 552 O O . ARG A 1 72 ? -13.359 -7.827 -7.702 1.00 88.44 72 ARG A O 1
ATOM 559 N N . PRO A 1 73 ? -12.154 -9.725 -7.595 1.00 90.75 73 PRO A N 1
ATOM 560 C CA . PRO A 1 73 ? -13.324 -10.596 -7.585 1.00 90.75 73 PRO A CA 1
ATOM 561 C C . PRO A 1 73 ? -14.278 -10.294 -6.420 1.00 90.75 73 PRO A C 1
ATOM 563 O O . PRO A 1 73 ? -13.858 -10.041 -5.287 1.00 90.75 73 PRO A O 1
ATOM 566 N N . ALA A 1 74 ? -15.583 -10.360 -6.685 1.00 90.38 74 ALA A N 1
ATOM 567 C CA . ALA A 1 74 ? -16.597 -10.260 -5.641 1.00 90.38 74 ALA A CA 1
ATOM 568 C C . ALA A 1 74 ? -16.623 -11.527 -4.766 1.00 90.38 74 ALA A C 1
ATOM 570 O O . ALA A 1 74 ? -16.386 -12.632 -5.250 1.00 90.38 74 ALA A O 1
ATOM 571 N N . GLY A 1 75 ? -16.963 -11.367 -3.483 1.00 91.56 75 GLY A N 1
ATOM 572 C CA . GLY A 1 75 ? -17.183 -12.492 -2.565 1.00 91.56 75 GLY A CA 1
ATOM 573 C C . GLY A 1 75 ? -15.920 -13.160 -2.014 1.00 91.56 75 GLY A C 1
ATOM 574 O O . GLY A 1 75 ? -16.024 -14.244 -1.449 1.00 91.56 75 GLY A O 1
ATOM 575 N N . LEU A 1 76 ? -14.744 -12.540 -2.161 1.00 94.44 76 LEU A N 1
ATOM 576 C CA . LEU A 1 76 ? -13.535 -13.012 -1.484 1.00 94.44 76 LEU A CA 1
ATOM 577 C C . LEU A 1 76 ? -13.690 -12.891 0.034 1.00 94.44 76 LEU A C 1
ATOM 579 O O . LEU A 1 76 ? -14.080 -11.834 0.536 1.00 94.44 76 LEU A O 1
ATOM 583 N N . ASP A 1 77 ? -13.334 -13.956 0.746 1.00 95.56 77 ASP A N 1
ATOM 584 C CA . ASP A 1 77 ? -13.123 -13.893 2.189 1.00 95.56 77 ASP A CA 1
ATOM 585 C C . ASP A 1 77 ? -11.840 -13.089 2.523 1.00 95.56 77 ASP A C 1
ATOM 587 O O . ASP A 1 77 ? -11.048 -12.774 1.621 1.00 95.56 77 ASP A O 1
ATOM 591 N N . PRO A 1 78 ? -11.610 -12.715 3.798 1.00 96.06 78 PRO A N 1
ATOM 592 C CA . PRO A 1 78 ? -10.455 -11.901 4.180 1.00 96.06 78 PRO A CA 1
ATOM 593 C C . PRO A 1 78 ? -9.102 -12.519 3.803 1.00 96.06 78 PRO A C 1
ATOM 595 O O . PRO A 1 78 ? -8.194 -11.800 3.378 1.00 96.06 78 PRO A O 1
ATOM 598 N N . ALA A 1 79 ? -8.955 -13.843 3.914 1.00 96.94 79 ALA A N 1
ATOM 599 C CA . ALA A 1 79 ? -7.727 -14.535 3.537 1.00 96.94 79 ALA A CA 1
ATOM 600 C C . ALA A 1 79 ? -7.491 -14.451 2.021 1.00 96.94 79 ALA A C 1
ATOM 602 O O . ALA A 1 79 ? -6.420 -14.031 1.575 1.00 96.94 79 ALA A O 1
ATOM 603 N N . ALA A 1 80 ? -8.499 -14.782 1.219 1.00 96.25 80 ALA A N 1
ATOM 604 C CA . ALA A 1 80 ? -8.428 -14.731 -0.232 1.00 96.25 80 ALA A CA 1
ATOM 605 C C . ALA A 1 80 ? -8.173 -13.302 -0.735 1.00 96.25 80 ALA A C 1
ATOM 607 O O . ALA A 1 80 ? -7.356 -13.101 -1.636 1.00 96.25 80 ALA A O 1
ATOM 608 N N . ALA A 1 81 ? -8.793 -12.299 -0.108 1.00 95.38 81 ALA A N 1
ATOM 609 C CA . ALA A 1 81 ? -8.531 -10.894 -0.400 1.00 95.38 81 ALA A CA 1
ATOM 610 C C . ALA A 1 81 ? -7.073 -10.507 -0.082 1.00 95.38 81 ALA A C 1
ATOM 612 O O . ALA A 1 81 ? -6.394 -9.897 -0.911 1.00 95.38 81 ALA A O 1
ATOM 613 N N . ALA A 1 82 ? -6.545 -10.932 1.071 1.00 95.88 82 ALA A N 1
ATOM 614 C CA . ALA A 1 82 ? -5.155 -10.680 1.444 1.00 95.88 82 ALA A CA 1
ATOM 615 C C . ALA A 1 82 ? -4.153 -11.341 0.488 1.00 95.88 82 ALA A C 1
ATOM 617 O O . ALA A 1 82 ? -3.136 -10.730 0.149 1.00 95.88 82 ALA A O 1
ATOM 618 N N . ALA A 1 83 ? -4.427 -12.566 0.034 1.00 95.50 83 ALA A N 1
ATOM 619 C CA . ALA A 1 83 ? -3.606 -13.249 -0.961 1.00 95.50 83 ALA A CA 1
ATOM 620 C C . ALA A 1 83 ? -3.616 -12.501 -2.304 1.00 95.50 83 ALA A C 1
ATOM 622 O O . ALA A 1 83 ? -2.547 -12.235 -2.858 1.00 95.50 83 ALA A O 1
ATOM 623 N N . TYR A 1 84 ? -4.800 -12.094 -2.767 1.00 95.12 84 TYR A N 1
ATOM 624 C CA . TYR A 1 84 ? -4.999 -11.368 -4.021 1.00 95.12 84 TYR A CA 1
ATOM 625 C C . TYR A 1 84 ? -4.246 -10.028 -4.051 1.00 95.12 84 TYR A C 1
ATOM 627 O O . TYR A 1 84 ? -3.473 -9.770 -4.972 1.00 95.12 84 TYR A O 1
ATOM 635 N N . TRP A 1 85 ? -4.378 -9.196 -3.012 1.00 94.31 85 TRP A N 1
ATOM 636 C CA . TRP A 1 85 ? -3.650 -7.923 -2.953 1.00 94.31 85 TRP A CA 1
ATOM 637 C C . TRP A 1 85 ? -2.151 -8.093 -2.672 1.00 94.31 85 TRP A C 1
ATOM 639 O O . TRP A 1 85 ? -1.356 -7.228 -3.045 1.00 94.31 85 TRP A O 1
ATOM 649 N N . THR A 1 86 ? -1.733 -9.189 -2.029 1.00 94.62 86 THR A N 1
ATOM 650 C CA . THR A 1 86 ? -0.308 -9.472 -1.794 1.00 94.62 86 THR A CA 1
ATOM 651 C C . THR A 1 86 ? 0.406 -9.835 -3.092 1.00 94.62 86 THR A C 1
ATOM 653 O O . THR A 1 86 ? 1.405 -9.189 -3.415 1.00 94.62 86 THR A O 1
ATOM 656 N N . GLY A 1 87 ? -0.094 -10.844 -3.812 1.00 92.75 87 GLY A N 1
ATOM 657 C CA . GLY A 1 87 ? 0.540 -11.390 -5.013 1.00 92.75 87 GLY A CA 1
ATOM 658 C C . GLY A 1 87 ? 2.029 -11.720 -4.829 1.00 92.75 87 GLY A C 1
ATOM 659 O O . GLY A 1 87 ? 2.446 -12.166 -3.756 1.00 92.75 87 GLY A O 1
ATOM 660 N N . SER A 1 88 ? 2.851 -11.523 -5.864 1.00 91.62 88 SER A N 1
ATOM 661 C CA . SER A 1 88 ? 4.304 -11.741 -5.783 1.00 91.62 88 SER A CA 1
ATOM 662 C C . SER A 1 88 ? 5.074 -11.003 -6.878 1.00 91.62 88 SER A C 1
ATOM 664 O O . SER A 1 88 ? 4.559 -10.770 -7.969 1.00 91.62 88 SER A O 1
ATOM 666 N N . ALA A 1 89 ? 6.348 -10.691 -6.620 1.00 88.31 89 ALA A N 1
ATOM 667 C CA . ALA A 1 89 ? 7.239 -10.143 -7.648 1.00 88.31 89 ALA A CA 1
ATOM 668 C C . ALA A 1 89 ? 7.440 -11.109 -8.832 1.00 88.31 89 ALA A C 1
ATOM 670 O O . ALA A 1 89 ? 7.640 -10.667 -9.958 1.00 88.31 89 ALA A O 1
ATOM 671 N N . GLU A 1 90 ? 7.392 -12.421 -8.576 1.00 88.94 90 GLU A N 1
ATOM 672 C CA . GLU A 1 90 ? 7.568 -13.464 -9.594 1.00 88.94 90 GLU A CA 1
ATOM 673 C C . GLU A 1 90 ? 6.407 -13.505 -10.596 1.00 88.94 90 GLU A C 1
ATOM 675 O O . GLU A 1 90 ? 6.639 -13.613 -11.796 1.00 88.94 90 GLU A O 1
ATOM 680 N N . SER A 1 91 ? 5.167 -13.393 -10.110 1.00 88.62 91 SER A N 1
ATOM 681 C CA . SER A 1 91 ? 3.965 -13.372 -10.956 1.00 88.62 91 SER A CA 1
ATOM 682 C C . SER A 1 91 ? 3.703 -12.000 -11.579 1.00 88.62 91 SER A C 1
ATOM 684 O O . SER A 1 91 ? 3.031 -11.903 -12.601 1.00 88.62 91 SER A O 1
ATOM 686 N N . GLY A 1 92 ? 4.216 -10.932 -10.960 1.00 86.62 92 GLY A N 1
ATOM 687 C CA . GLY A 1 92 ? 3.849 -9.560 -11.305 1.00 86.62 92 GLY A CA 1
ATOM 688 C C . GLY A 1 92 ? 2.427 -9.184 -10.871 1.00 86.62 92 GLY A C 1
ATOM 689 O O . GLY A 1 92 ? 1.958 -8.101 -11.213 1.00 86.62 92 GLY A O 1
ATOM 690 N N . GLU A 1 93 ? 1.747 -10.046 -10.112 1.00 88.94 93 GLU A N 1
ATOM 691 C CA . GLU A 1 93 ? 0.384 -9.837 -9.624 1.00 88.94 93 GLU A CA 1
ATOM 692 C C . GLU A 1 93 ? 0.371 -9.246 -8.212 1.00 88.94 93 GLU A C 1
ATOM 694 O O . GLU A 1 93 ? 1.345 -9.355 -7.464 1.00 88.94 93 GLU A O 1
ATOM 699 N N . GLY A 1 94 ? -0.765 -8.660 -7.826 1.00 91.12 94 GLY A N 1
ATOM 700 C CA . GLY A 1 94 ? -0.966 -8.010 -6.530 1.00 91.12 94 GLY A CA 1
ATOM 701 C C . GLY A 1 94 ? -0.585 -6.532 -6.538 1.00 91.12 94 GLY A C 1
ATOM 702 O O . GLY A 1 94 ? -0.067 -6.012 -7.520 1.00 91.12 94 GLY A O 1
ATOM 703 N N . TYR A 1 95 ? -0.836 -5.844 -5.431 1.00 92.38 95 TYR A N 1
ATOM 704 C CA . TYR A 1 95 ? -0.393 -4.466 -5.208 1.00 92.38 95 TYR A CA 1
ATOM 705 C C . TYR A 1 95 ? 0.966 -4.430 -4.497 1.00 92.38 95 TYR A C 1
ATOM 707 O O . TYR A 1 95 ? 1.836 -3.630 -4.833 1.00 92.38 95 TYR A O 1
ATOM 715 N N . PHE A 1 96 ? 1.176 -5.317 -3.517 1.00 91.06 96 PHE A N 1
ATOM 716 C CA . PHE A 1 96 ? 2.416 -5.328 -2.736 1.00 91.06 96 PHE A CA 1
ATOM 717 C C . PHE A 1 96 ? 3.584 -5.989 -3.477 1.00 91.06 96 PHE A C 1
ATOM 719 O O . PHE A 1 96 ? 4.724 -5.573 -3.290 1.00 91.06 96 PHE A O 1
ATOM 726 N N . ARG A 1 97 ? 3.311 -7.028 -4.279 1.00 90.06 97 ARG A N 1
ATOM 727 C CA . ARG A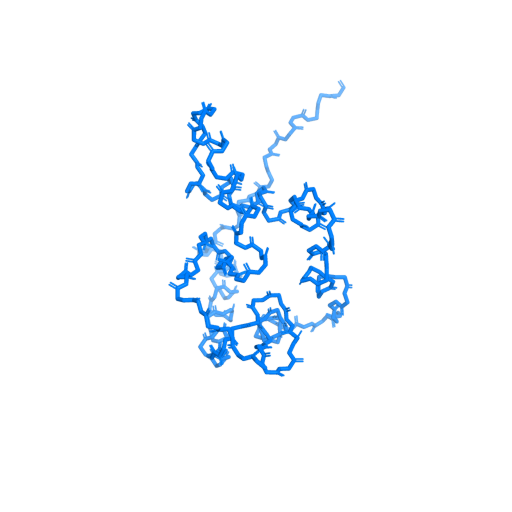 1 97 ? 4.275 -7.776 -5.114 1.00 90.06 97 ARG A CA 1
ATOM 728 C C . ARG A 1 97 ? 5.631 -8.048 -4.436 1.00 90.06 97 ARG A C 1
ATOM 730 O O . ARG A 1 97 ? 6.679 -7.779 -5.022 1.00 90.06 97 ARG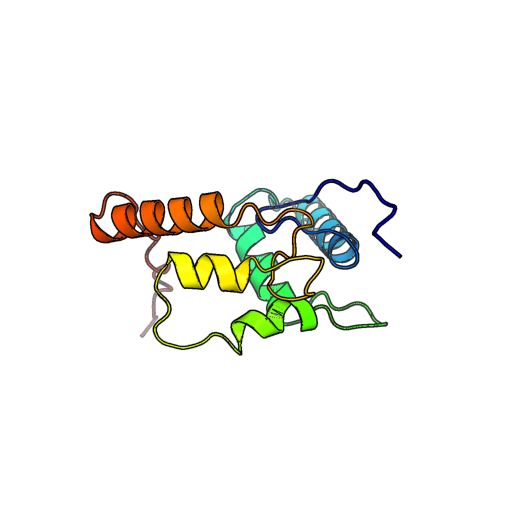 A O 1
ATOM 737 N N . PRO A 1 98 ? 5.667 -8.561 -3.195 1.00 89.38 98 PRO A N 1
ATOM 738 C CA . PRO A 1 98 ? 6.932 -8.787 -2.506 1.00 89.38 98 PRO A CA 1
ATOM 739 C C . PRO A 1 98 ? 7.733 -9.915 -3.173 1.00 89.38 98 PRO A C 1
ATOM 741 O O . PRO A 1 98 ? 7.168 -10.842 -3.760 1.00 89.38 98 PRO A O 1
ATOM 744 N N . GLY A 1 99 ? 9.059 -9.892 -3.007 1.00 89.25 99 GLY A N 1
ATOM 745 C CA . GLY A 1 99 ? 9.923 -11.005 -3.425 1.00 89.25 99 GLY A CA 1
ATOM 746 C C . GLY A 1 99 ? 9.652 -12.300 -2.648 1.00 89.25 99 GLY A C 1
ATOM 747 O O . GLY A 1 99 ? 9.754 -13.391 -3.197 1.00 89.25 99 GLY A O 1
ATOM 748 N N . THR A 1 100 ? 9.248 -12.194 -1.380 1.00 90.50 100 THR A N 1
ATOM 749 C CA . THR A 1 100 ? 8.748 -13.322 -0.583 1.00 90.50 100 THR A CA 1
ATOM 750 C C . THR A 1 100 ? 7.370 -12.966 -0.020 1.00 90.50 100 THR A C 1
ATOM 752 O O . THR A 1 100 ? 7.283 -12.157 0.904 1.00 90.50 100 THR A O 1
ATOM 755 N N . PRO A 1 101 ? 6.282 -13.546 -0.558 1.00 88.56 101 PRO A N 1
ATOM 756 C CA . PRO A 1 101 ? 4.912 -13.189 -0.176 1.00 88.56 101 PRO A CA 1
ATOM 757 C C . PRO A 1 101 ? 4.542 -13.428 1.281 1.00 88.56 101 PRO A C 1
ATOM 759 O O . PRO A 1 101 ? 3.753 -12.669 1.842 1.00 88.56 101 PRO A O 1
ATOM 762 N N . HIS A 1 102 ? 5.104 -14.470 1.903 1.00 92.25 102 HIS A N 1
ATOM 763 C CA . HIS A 1 102 ? 4.666 -14.946 3.220 1.00 92.25 102 HIS A CA 1
ATOM 764 C C . HIS A 1 102 ? 3.131 -15.084 3.300 1.00 92.25 102 HIS A C 1
ATOM 766 O O . HIS A 1 102 ? 2.513 -14.690 4.293 1.00 92.25 102 HIS A O 1
ATOM 772 N N . SER A 1 103 ? 2.519 -15.619 2.235 1.00 91.38 103 SER A N 1
ATOM 773 C CA . SER A 1 103 ? 1.068 -15.598 2.031 1.00 91.38 103 SER A CA 1
ATOM 774 C C . SER A 1 103 ? 0.298 -16.234 3.181 1.00 91.38 103 SER A C 1
ATOM 776 O O . SER A 1 103 ? -0.731 -15.699 3.568 1.00 91.38 103 SER A O 1
ATOM 778 N N . GLU A 1 104 ? 0.776 -17.337 3.760 1.00 94.88 104 GLU A N 1
ATOM 779 C CA . GLU A 1 104 ? 0.116 -17.987 4.905 1.00 94.88 104 GLU A CA 1
ATOM 780 C C . GLU A 1 104 ? -0.015 -17.041 6.103 1.00 94.88 104 GLU A C 1
ATOM 782 O O . GLU A 1 104 ? -1.094 -16.887 6.667 1.00 94.88 104 GLU A O 1
ATOM 787 N N . ARG A 1 105 ? 1.070 -16.337 6.450 1.00 95.81 105 ARG A N 1
ATOM 788 C CA . ARG A 1 105 ? 1.074 -15.386 7.566 1.00 95.81 105 ARG A CA 1
ATOM 789 C C . ARG A 1 105 ? 0.140 -14.209 7.302 1.00 95.81 105 ARG A C 1
ATOM 791 O O . ARG A 1 105 ? -0.572 -13.790 8.207 1.00 95.81 105 ARG A O 1
ATOM 798 N N . ARG A 1 106 ? 0.153 -13.667 6.082 1.00 95.81 106 ARG A N 1
ATOM 799 C CA . ARG A 1 106 ? -0.709 -12.536 5.70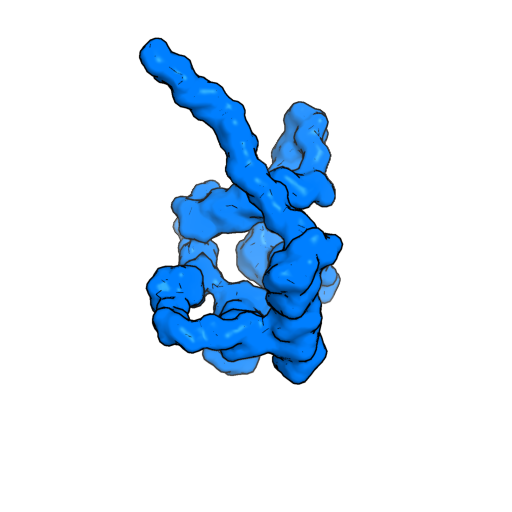6 1.00 95.81 106 ARG A CA 1
ATOM 800 C C . ARG A 1 106 ? -2.188 -12.920 5.689 1.00 95.81 106 ARG A C 1
ATOM 802 O O . ARG A 1 106 ? -3.009 -12.150 6.166 1.00 95.81 106 ARG A O 1
ATOM 809 N N . GLN A 1 107 ? -2.513 -14.116 5.202 1.00 97.75 107 GLN A N 1
ATOM 810 C CA . GLN A 1 107 ? -3.870 -14.667 5.230 1.00 97.75 107 GLN A CA 1
ATOM 811 C C . GLN A 1 107 ? -4.365 -14.892 6.662 1.00 97.75 107 GLN A C 1
ATOM 813 O O . GLN A 1 107 ? -5.464 -14.463 7.002 1.00 97.75 107 GLN A O 1
ATOM 818 N N . ALA A 1 108 ? -3.540 -15.512 7.512 1.00 97.75 108 ALA A N 1
ATOM 819 C CA . ALA A 1 108 ? -3.879 -15.738 8.915 1.00 97.75 108 ALA A CA 1
ATOM 820 C C . ALA A 1 108 ? -4.122 -14.418 9.661 1.00 97.75 108 ALA A C 1
ATOM 822 O O . ALA A 1 108 ? -5.071 -14.306 10.432 1.00 97.75 108 ALA A O 1
ATOM 823 N N . GLU A 1 109 ? -3.297 -13.404 9.401 1.00 97.56 109 GLU A N 1
ATOM 824 C CA . GLU A 1 109 ? -3.469 -12.090 10.013 1.00 97.56 109 GLU A CA 1
ATOM 825 C C . GLU A 1 109 ? -4.724 -11.372 9.503 1.00 97.56 109 GLU A C 1
ATOM 827 O O . GLU A 1 109 ? -5.431 -10.759 10.294 1.00 97.56 109 GLU A O 1
ATOM 832 N N . ALA A 1 110 ? -5.051 -11.490 8.214 1.00 96.94 110 ALA A N 1
ATOM 833 C CA . ALA A 1 110 ? -6.275 -10.913 7.664 1.00 96.94 110 ALA A CA 1
ATOM 834 C C . ALA A 1 110 ? -7.536 -11.509 8.304 1.00 96.94 110 ALA A C 1
ATOM 836 O O . ALA A 1 110 ? -8.439 -10.763 8.675 1.00 96.94 110 ALA A O 1
ATOM 837 N N . MET A 1 111 ? -7.565 -12.830 8.505 1.00 97.88 111 MET A N 1
ATOM 838 C CA . MET A 1 111 ? -8.639 -13.489 9.254 1.00 97.88 111 MET A CA 1
ATOM 839 C C . MET A 1 111 ? -8.702 -12.991 10.699 1.00 97.88 111 MET A C 1
ATOM 841 O O . MET A 1 111 ? -9.766 -12.610 11.169 1.00 97.88 111 MET A O 1
ATOM 845 N N . ARG A 1 112 ? -7.555 -12.906 11.383 1.00 97.44 112 ARG A N 1
ATOM 846 C CA . ARG A 1 112 ? -7.489 -12.432 12.771 1.00 97.44 112 ARG A CA 1
ATOM 847 C C . ARG A 1 112 ? -8.013 -11.002 12.928 1.00 97.44 112 ARG A C 1
ATOM 849 O O . ARG A 1 112 ? -8.718 -10.712 13.887 1.00 97.44 112 ARG A O 1
ATOM 856 N N . ILE A 1 113 ? -7.640 -10.100 12.021 1.00 95.69 113 ILE A N 1
ATOM 857 C CA . ILE A 1 113 ? -8.107 -8.708 12.034 1.00 95.69 113 ILE A CA 1
ATOM 858 C C . ILE A 1 113 ? -9.605 -8.639 11.745 1.00 95.69 113 ILE A C 1
ATOM 860 O O . ILE A 1 113 ? -10.312 -7.898 12.422 1.00 95.69 113 ILE A O 1
ATOM 864 N N . TRP A 1 114 ? -10.093 -9.431 10.790 1.00 95.38 114 TRP A N 1
ATOM 865 C CA . TRP A 1 114 ? -11.520 -9.521 10.502 1.00 95.38 114 TRP A CA 1
ATOM 866 C C . TRP A 1 114 ? -12.326 -9.997 11.716 1.00 95.38 114 TRP A C 1
ATOM 868 O O . TRP A 1 114 ? -13.304 -9.353 12.082 1.00 95.38 114 TRP A O 1
ATOM 878 N N . ASP A 1 115 ? -11.867 -11.046 12.401 1.00 96.19 115 ASP A N 1
ATOM 879 C CA . ASP A 1 115 ? -12.520 -11.561 13.608 1.00 96.19 115 ASP A CA 1
ATOM 880 C C . ASP A 1 115 ? -12.589 -10.500 14.722 1.00 96.19 115 ASP A C 1
ATOM 882 O O . ASP A 1 115 ? -13.603 -10.389 15.409 1.00 96.19 115 ASP A O 1
ATOM 886 N N . LEU A 1 116 ? -11.540 -9.682 14.884 1.00 96.25 116 LEU A N 1
ATOM 887 C CA . LEU A 1 116 ? -11.538 -8.572 15.847 1.00 96.25 116 LEU A CA 1
ATOM 888 C C . LEU A 1 116 ? -12.532 -7.467 15.473 1.00 96.25 116 LEU A C 1
ATOM 890 O O . LEU A 1 116 ? -13.140 -6.872 16.362 1.00 96.25 116 LEU A O 1
ATOM 894 N N . ILE A 1 117 ? -12.693 -7.180 14.180 1.00 93.19 117 ILE A N 1
ATOM 895 C CA . ILE A 1 117 ? -13.669 -6.198 13.692 1.00 93.19 117 ILE A CA 1
ATOM 896 C C . ILE A 1 117 ? -15.092 -6.709 13.939 1.00 93.19 117 ILE A C 1
ATOM 898 O O . ILE A 1 117 ? -15.903 -5.990 14.518 1.00 93.19 117 ILE A O 1
ATOM 902 N N . GLU A 1 118 ? -15.382 -7.960 13.574 1.00 93.12 118 GLU A N 1
ATOM 903 C CA . GLU A 1 118 ? -16.698 -8.587 13.772 1.00 93.12 118 GLU A CA 1
ATOM 904 C C . GLU A 1 118 ? -17.065 -8.716 15.259 1.00 93.12 118 GLU A C 1
ATOM 906 O O . GLU A 1 118 ? -18.227 -8.556 15.635 1.00 93.12 118 GLU A O 1
ATOM 911 N N . ALA A 1 119 ? -16.078 -8.956 16.127 1.00 94.00 119 ALA A N 1
ATOM 912 C CA . ALA A 1 119 ? -16.267 -8.969 17.576 1.00 94.00 119 ALA A CA 1
ATOM 913 C C . ALA A 1 119 ? -16.479 -7.566 18.182 1.00 94.00 119 ALA A C 1
ATOM 915 O O . ALA A 1 119 ? -16.908 -7.456 19.330 1.00 94.00 11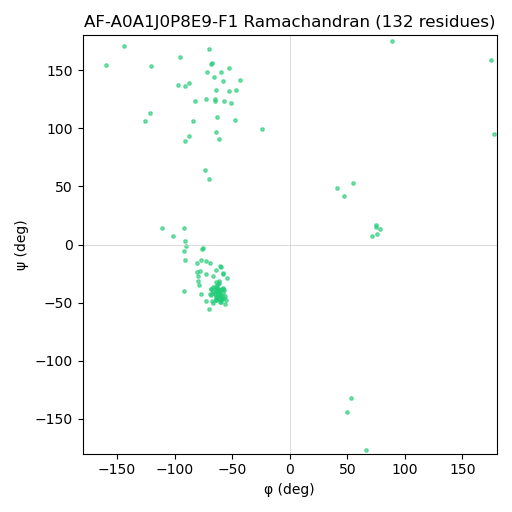9 ALA A O 1
ATOM 916 N N . GLY A 1 120 ? -16.183 -6.495 17.434 1.00 91.94 120 GLY A N 1
ATOM 917 C CA . GLY A 1 120 ? -16.181 -5.116 17.933 1.00 91.94 120 GLY A CA 1
ATOM 918 C C . GLY A 1 120 ? -14.960 -4.760 18.791 1.00 91.94 120 GLY A C 1
ATOM 919 O O . GLY A 1 120 ? -14.922 -3.679 19.380 1.00 91.94 120 GLY A O 1
ATOM 920 N N . ASP A 1 121 ? -13.958 -5.640 18.848 1.00 93.44 121 ASP A N 1
ATOM 921 C CA . ASP A 1 121 ? -12.706 -5.449 19.588 1.00 93.44 121 ASP A CA 1
ATOM 922 C C . ASP A 1 121 ? -11.728 -4.524 18.845 1.00 93.44 121 ASP A C 1
ATOM 924 O O . ASP A 1 121 ? -10.850 -3.908 19.456 1.00 93.44 121 ASP A O 1
ATOM 928 N N . LEU A 1 122 ? -11.879 -4.410 17.521 1.00 90.31 122 LEU A N 1
ATOM 929 C CA . LEU A 1 122 ? -11.181 -3.438 16.689 1.00 90.31 122 LEU A CA 1
ATOM 930 C C . LEU A 1 122 ? -12.193 -2.551 15.963 1.00 90.31 122 LEU A C 1
ATOM 932 O O . LEU A 1 122 ? -12.913 -2.996 15.073 1.00 90.31 122 LEU A O 1
ATOM 936 N N . LEU A 1 123 ? -12.211 -1.269 16.321 1.00 84.12 123 LEU A N 1
ATOM 937 C CA . LEU A 1 123 ? -13.058 -0.285 15.660 1.00 84.12 123 LEU A CA 1
ATOM 938 C C . LEU A 1 123 ? -12.383 0.197 14.376 1.00 84.12 123 LEU A C 1
ATOM 940 O O . LEU A 1 123 ? -11.281 0.745 14.416 1.00 84.12 123 LEU A O 1
ATOM 944 N N . ILE A 1 124 ? -13.074 0.048 13.248 1.00 74.56 124 ILE A N 1
ATOM 945 C CA . ILE A 1 124 ? -12.775 0.852 12.064 1.00 74.56 124 ILE A CA 1
ATOM 946 C C . ILE A 1 124 ? -13.280 2.264 12.383 1.00 74.56 124 ILE A C 1
ATOM 948 O O . ILE A 1 124 ? -14.446 2.392 12.772 1.00 74.56 124 ILE A O 1
ATOM 952 N N . PRO A 1 125 ? -12.442 3.311 12.278 1.00 65.81 125 PRO A N 1
ATOM 953 C CA . PRO A 1 125 ? -12.904 4.678 12.462 1.00 65.81 125 PRO A CA 1
ATOM 954 C C . PRO A 1 125 ? -14.133 4.910 11.580 1.00 65.81 125 PRO A C 1
ATOM 956 O O . PRO A 1 125 ? -14.078 4.706 10.368 1.00 65.81 125 PRO A O 1
ATOM 959 N N . SER A 1 126 ? -15.261 5.283 12.184 1.00 61.94 126 SER A N 1
ATOM 960 C CA . SER A 1 126 ? -16.401 5.779 11.417 1.00 61.94 126 SER A CA 1
ATOM 961 C C . SER A 1 126 ? -15.960 7.019 10.640 1.00 61.94 126 SER A C 1
ATOM 963 O O . SER A 1 126 ? -15.109 7.758 11.143 1.00 61.94 126 SER A O 1
ATOM 965 N N . GLU A 1 127 ? -16.535 7.252 9.453 1.00 51.34 127 GLU A N 1
ATOM 966 C CA . GLU A 1 127 ? -16.273 8.472 8.678 1.00 51.34 127 GLU A CA 1
ATOM 967 C C . GLU A 1 127 ? -16.269 9.706 9.595 1.00 51.34 127 GLU A C 1
ATOM 969 O O . GLU A 1 127 ? -17.097 9.785 10.516 1.00 51.34 127 GLU A O 1
ATOM 974 N N . PRO A 1 128 ? -15.370 10.682 9.370 1.00 50.72 128 PRO A N 1
ATOM 975 C CA . PRO A 1 128 ? -15.539 11.984 9.984 1.00 50.72 128 PRO A CA 1
ATOM 976 C C . PRO A 1 128 ? -16.946 12.475 9.638 1.00 50.72 128 PRO A C 1
ATOM 978 O O . PRO A 1 128 ? -17.352 12.418 8.476 1.00 50.72 128 PRO A O 1
ATOM 981 N N . ASP A 1 129 ? -17.697 12.960 10.626 1.00 49.06 129 ASP A N 1
ATOM 982 C CA . ASP A 1 129 ? -18.908 13.732 10.358 1.00 49.06 129 ASP A CA 1
ATOM 983 C C . ASP A 1 129 ? -18.482 14.984 9.578 1.00 49.06 129 ASP A C 1
ATOM 985 O O . ASP A 1 129 ? -18.084 16.002 10.147 1.00 49.06 129 ASP A O 1
ATOM 989 N N . HIS A 1 130 ? -18.480 14.882 8.248 1.00 49.69 130 HIS A N 1
ATOM 990 C CA . HIS A 1 130 ? -18.277 15.989 7.326 1.00 49.69 130 HIS A CA 1
ATOM 991 C C . HIS A 1 130 ? -19.543 16.833 7.327 1.00 49.69 130 HIS A C 1
ATOM 993 O O . HIS A 1 130 ? -20.247 16.867 6.316 1.00 49.69 130 HIS A O 1
ATOM 999 N N . GLY A 1 131 ? -19.840 17.426 8.493 1.00 42.06 131 GLY A N 1
ATOM 1000 C CA . GLY A 1 131 ? -21.081 18.095 8.851 1.00 42.06 131 GLY A CA 1
ATOM 1001 C C . GLY A 1 131 ? -21.817 18.579 7.619 1.00 42.06 131 GLY A C 1
ATOM 1002 O O . GLY A 1 131 ? -21.448 19.595 7.027 1.00 42.06 131 GLY A O 1
ATOM 1003 N N . ARG A 1 132 ? -22.823 17.803 7.197 1.00 43.31 132 ARG A N 1
ATOM 1004 C CA . ARG A 1 132 ? -23.696 18.197 6.097 1.00 43.31 132 ARG A CA 1
ATOM 1005 C C . ARG A 1 132 ? -24.427 19.439 6.579 1.00 43.31 132 ARG A C 1
ATOM 1007 O O . ARG A 1 132 ? -25.402 19.350 7.322 1.00 43.31 132 ARG A O 1
ATOM 1014 N N . THR A 1 133 ? -23.921 20.606 6.204 1.00 44.56 133 THR A N 1
ATOM 1015 C CA . THR A 1 133 ? -24.677 21.845 6.304 1.00 44.56 133 THR A CA 1
ATOM 1016 C C . THR A 1 133 ? -25.872 21.696 5.370 1.00 44.56 133 THR A C 1
ATOM 1018 O O . THR A 1 133 ? -25.689 21.606 4.154 1.00 44.56 133 THR A O 1
ATOM 1021 N N . ASN A 1 134 ? -27.061 21.571 5.962 1.00 49.22 134 ASN A N 1
ATOM 1022 C CA . ASN A 1 134 ? -28.344 21.690 5.268 1.00 49.22 134 ASN A CA 1
ATOM 1023 C C . ASN A 1 134 ? -28.472 23.039 4.554 1.00 49.22 134 ASN A C 1
ATOM 1025 O O . ASN A 1 134 ? -27.923 24.034 5.084 1.00 49.22 134 ASN A O 1
#

Mean predicted aligned error: 7.27 Å

Foldseek 3Di:
DPDPDPPAFDAPLRQDDPRPVLLVVVCVVCVVVVHHCNDPVNRVVVVVCLCVQVSQDPVGTSVLLVVLVVPPDPPDDQLRVQCQQQPACVVSGHNSRHPDSVSVVSSVVSVVVVVCVVVVVDDDDDPPCPPPDD

Secondary structure (DSSP, 8-state):
---------BTTTTB-GGGHHHHHHHHHHHHHTT--TTSHHHHHHHHHHHHTTTT--TT--THHHHGGGTSPPTT--HHHHHHHHH-BTTTTBSSS--SS--HHHHHHHHHHHHHHHHTTSSPPPP--------

Solvent-accessible surface area (backbone atoms only — not comparable to full-atom values): 8003 Å² total; per-residue (Å²): 138,79,91,87,67,94,63,76,58,41,77,94,77,43,40,39,78,86,53,27,64,52,51,53,51,54,42,53,51,30,52,76,71,74,42,65,62,85,40,69,67,47,46,52,52,51,50,53,36,39,58,70,42,76,60,42,53,98,90,48,71,55,35,81,42,42,50,57,71,76,70,56,72,83,88,61,51,54,33,58,45,41,43,53,44,33,35,20,49,88,78,70,36,31,56,58,30,34,89,72,58,59,51,67,62,48,19,54,49,34,42,52,53,49,52,30,40,77,70,62,78,40,79,75,82,70,78,78,81,74,71,81,78,126